Protein AF-A0AAV2I210-F1 (afdb_monomer_lite)

Radius of gyration: 15.94 Å; chains: 1; bounding box: 38×22×49 Å

pLDDT: mean 84.1, std 11.33, range [49.09, 96.19]

Sequence (77 aa):
MLWSGLLRLSVISRIWNTKKKGIQGNLKGEGRILGGVFVIGSGDSGIIMEHREHEFGDYANLTQVLAAAMKIGESKK

Secondary structure (DSSP, 8-state):
-HHHHHS-HHHHHHHHHHHHTT------S-S-S--EEEEE-SGGG-EEEEEE-SSTT----HHHHHHHHHHHHHTT-

Foldseek 3Di:
DVCVQCVDPVNVVLVVVCVVVVPDDDPPDPNPDWDKDFDQAPDPRGTQDIDTDPGPNDDDDVVVVVVSNVVRVVVVD

InterPro domains:
  IPR032801 Peroxiredoxin-like 2A/B/C [PF13911] (17-54)
  IPR032801 Peroxiredoxin-like 2A/B/C [PTHR28630] (5-71)

Organism: Lymnaea stagnalis (NCBI:txid6523)

Structure (mmCIF, N/CA/C/O backbone):
data_AF-A0AAV2I210-F1
#
_entry.id   AF-A0AAV2I210-F1
#
loop_
_atom_site.group_PDB
_atom_site.id
_atom_site.type_symbol
_atom_site.label_atom_id
_atom_site.label_alt_id
_atom_site.label_comp_id
_atom_site.label_asym_id
_atom_site.label_entity_id
_atom_site.label_seq_id
_atom_site.pdbx_PDB_ins_code
_atom_site.Cartn_x
_atom_site.Cartn_y
_atom_site.Cartn_z
_atom_site.occupancy
_atom_site.B_iso_or_equiv
_atom_site.auth_seq_id
_atom_site.auth_comp_id
_atom_site.auth_asym_id
_atom_site.auth_atom_id
_atom_site.pdbx_PDB_model_num
ATOM 1 N N . MET A 1 1 ? -6.510 1.774 -24.622 1.00 54.78 1 MET A N 1
ATOM 2 C CA . MET A 1 1 ? -6.392 1.836 -23.145 1.00 54.78 1 MET A CA 1
ATOM 3 C C . MET A 1 1 ? -5.200 1.065 -22.56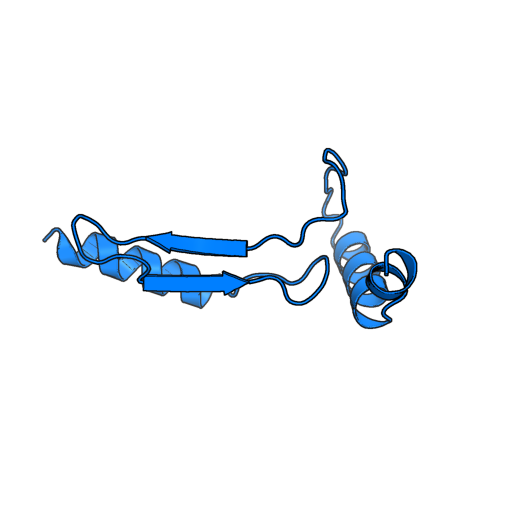5 1.00 54.78 1 MET A C 1
ATOM 5 O O . MET A 1 1 ? -4.629 1.565 -21.610 1.00 54.78 1 MET A O 1
ATOM 9 N N . LEU A 1 2 ? -4.779 -0.090 -23.112 1.00 55.09 2 LEU A N 1
ATOM 10 C CA . LEU A 1 2 ? -3.639 -0.872 -22.574 1.00 55.09 2 LEU A CA 1
ATOM 11 C C . LEU A 1 2 ? -2.283 -0.137 -22.634 1.00 55.09 2 LEU A C 1
ATOM 13 O O . LEU A 1 2 ? -1.564 -0.066 -21.644 1.00 55.09 2 LEU A O 1
ATOM 17 N N . TRP A 1 3 ? -1.954 0.466 -23.778 1.00 53.62 3 TRP A N 1
ATOM 18 C CA . TRP A 1 3 ? -0.661 1.134 -23.976 1.00 53.62 3 TRP A CA 1
ATOM 19 C C . TRP A 1 3 ? -0.538 2.454 -23.205 1.00 53.62 3 TRP A C 1
ATOM 21 O O . TRP A 1 3 ? 0.530 2.781 -22.703 1.00 53.62 3 TRP A O 1
ATOM 31 N N . SER A 1 4 ? -1.641 3.185 -23.028 1.00 61.78 4 SER A N 1
ATOM 32 C CA . SER A 1 4 ? -1.660 4.467 -22.309 1.00 61.78 4 SER A CA 1
ATOM 33 C C . SER A 1 4 ? -1.421 4.338 -20.798 1.00 61.78 4 SER A C 1
ATOM 35 O O . SER A 1 4 ? -1.063 5.325 -20.164 1.00 61.78 4 SER A O 1
ATOM 37 N N . GLY A 1 5 ? -1.632 3.151 -20.213 1.00 64.25 5 GLY A N 1
ATOM 38 C CA . GLY A 1 5 ? -1.339 2.879 -18.800 1.00 64.25 5 GLY A CA 1
ATOM 39 C C . GLY A 1 5 ? 0.135 2.550 -18.543 1.00 64.25 5 GLY A C 1
ATOM 40 O O . GLY A 1 5 ? 0.705 3.037 -17.573 1.00 64.25 5 GLY A O 1
ATOM 41 N N . LEU A 1 6 ? 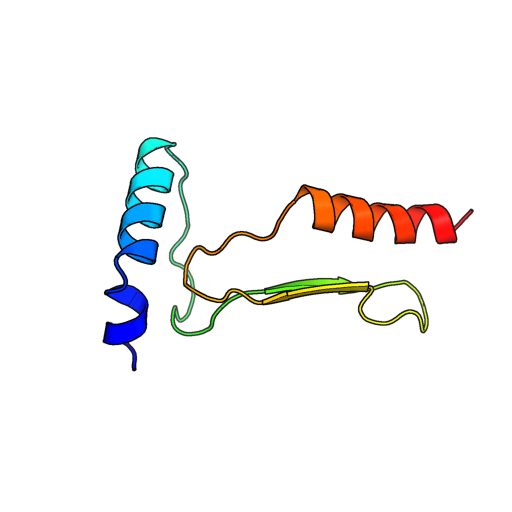0.769 1.778 -19.436 1.00 66.44 6 LEU A N 1
ATOM 42 C CA . LEU A 1 6 ? 2.179 1.377 -19.314 1.00 66.44 6 LEU A CA 1
ATOM 43 C C . LEU A 1 6 ? 3.171 2.439 -19.816 1.00 66.44 6 LEU A C 1
ATOM 45 O O . LEU A 1 6 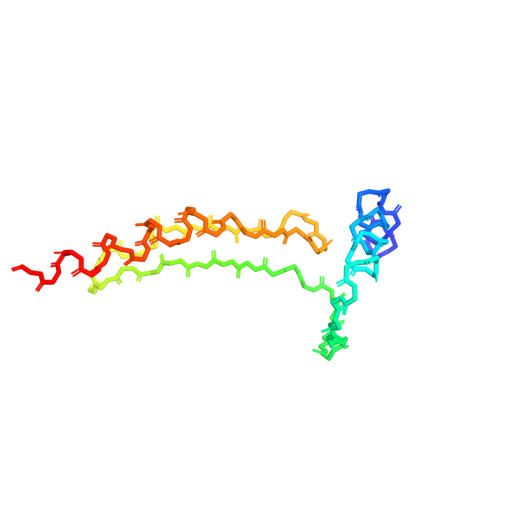? 4.280 2.524 -19.296 1.00 66.44 6 LEU A O 1
ATOM 49 N N . LEU A 1 7 ? 2.795 3.252 -20.810 1.00 71.06 7 LEU A N 1
ATOM 50 C CA . LEU A 1 7 ? 3.672 4.270 -21.414 1.00 71.06 7 LEU A CA 1
ATOM 51 C C . LEU A 1 7 ? 3.773 5.568 -20.596 1.00 71.06 7 LEU A C 1
ATOM 53 O O . LEU A 1 7 ? 4.344 6.554 -21.062 1.00 71.06 7 LEU A O 1
ATOM 57 N N . ARG A 1 8 ? 3.225 5.601 -19.379 1.00 82.44 8 ARG A N 1
ATOM 58 C CA . ARG A 1 8 ? 3.346 6.771 -18.511 1.00 82.44 8 ARG A CA 1
ATOM 59 C C . ARG A 1 8 ? 4.782 6.910 -18.017 1.00 82.44 8 ARG A C 1
ATOM 61 O O . ARG A 1 8 ? 5.369 5.962 -17.494 1.00 82.44 8 ARG A O 1
ATOM 68 N N . LEU A 1 9 ? 5.326 8.122 -18.124 1.00 84.50 9 LEU A N 1
ATOM 69 C CA . LEU A 1 9 ? 6.672 8.442 -17.636 1.00 84.50 9 LEU A CA 1
ATOM 70 C C . LEU A 1 9 ? 6.833 8.114 -16.141 1.00 84.50 9 LEU A C 1
ATOM 72 O O . LEU A 1 9 ? 7.896 7.661 -15.716 1.00 84.50 9 LEU A O 1
ATOM 76 N N . SER A 1 10 ? 5.764 8.285 -15.358 1.00 84.06 10 SER A N 1
ATOM 77 C CA . SER A 1 10 ? 5.708 7.928 -13.938 1.00 84.06 10 SER A CA 1
ATOM 78 C C . SER A 1 10 ? 5.946 6.433 -13.700 1.00 84.06 10 SER A C 1
ATOM 80 O O . SER A 1 10 ? 6.789 6.073 -12.878 1.00 84.06 10 SER A O 1
ATOM 82 N N . VAL A 1 11 ? 5.275 5.559 -14.453 1.00 84.75 11 VAL A N 1
ATOM 83 C CA . VAL A 1 11 ? 5.404 4.095 -14.352 1.00 84.75 11 VAL A CA 1
ATOM 84 C C . VAL A 1 11 ? 6.814 3.647 -14.738 1.00 84.75 11 VAL A C 1
ATOM 86 O O . VAL A 1 11 ? 7.441 2.874 -14.013 1.00 84.75 11 VAL A O 1
ATOM 89 N N . ILE A 1 12 ? 7.364 4.189 -15.829 1.00 86.81 12 ILE A N 1
ATOM 90 C CA . ILE A 1 12 ? 8.737 3.889 -16.271 1.00 86.81 12 ILE A CA 1
ATOM 91 C C . ILE A 1 12 ? 9.755 4.286 -15.190 1.00 86.81 12 ILE A C 1
ATOM 93 O O . ILE A 1 12 ? 10.637 3.495 -14.842 1.00 86.81 12 ILE A O 1
ATOM 97 N N . SER A 1 13 ? 9.611 5.484 -14.615 1.00 87.69 13 SER A N 1
ATOM 98 C CA . SER A 1 13 ? 10.477 5.973 -13.536 1.00 87.69 13 SER A CA 1
ATOM 99 C C . SER A 1 13 ? 10.401 5.085 -12.287 1.00 87.69 13 SER A C 1
ATOM 101 O O . SER A 1 13 ? 11.434 4.713 -11.719 1.00 87.69 13 SER A O 1
ATOM 103 N N . ARG A 1 14 ? 9.193 4.656 -11.895 1.00 86.38 14 ARG A N 1
ATOM 104 C CA . ARG A 1 14 ? 8.972 3.741 -10.762 1.00 86.38 14 ARG A CA 1
ATOM 105 C C . ARG A 1 14 ? 9.638 2.386 -10.990 1.00 86.38 14 ARG A C 1
ATOM 107 O O . ARG A 1 14 ? 10.366 1.924 -10.114 1.00 86.38 14 ARG A O 1
ATOM 114 N N . ILE A 1 15 ? 9.477 1.790 -12.173 1.00 86.00 15 ILE A N 1
ATOM 115 C CA . ILE A 1 15 ? 10.140 0.528 -12.536 1.00 86.00 15 ILE A CA 1
ATOM 116 C C . ILE A 1 15 ? 11.662 0.679 -12.444 1.00 86.00 15 ILE A C 1
ATOM 118 O O . ILE A 1 15 ? 12.333 -0.189 -11.885 1.00 86.00 15 ILE A O 1
ATOM 122 N N . TRP A 1 16 ? 12.223 1.776 -12.959 1.00 89.06 16 TRP A N 1
ATOM 123 C CA . TRP A 1 16 ? 13.665 2.005 -12.902 1.00 89.06 16 TRP A CA 1
ATOM 124 C C . TRP A 1 16 ? 14.171 2.160 -11.464 1.00 89.06 16 TRP A C 1
ATOM 126 O O . TRP A 1 16 ? 15.192 1.572 -11.105 1.00 89.06 16 TRP A O 1
ATOM 136 N N . ASN A 1 17 ? 13.438 2.887 -10.619 1.00 88.50 17 ASN A N 1
ATOM 137 C CA . ASN A 1 17 ? 13.775 3.060 -9.208 1.00 88.50 17 ASN A CA 1
ATOM 138 C C . ASN A 1 17 ? 13.707 1.732 -8.432 1.00 88.50 17 ASN A C 1
ATOM 140 O O . ASN A 1 17 ? 14.623 1.404 -7.683 1.00 88.50 17 ASN A O 1
ATOM 144 N N . THR A 1 18 ? 12.663 0.928 -8.648 1.00 87.62 18 THR A N 1
ATOM 145 C CA . THR A 1 18 ? 12.516 -0.399 -8.028 1.00 87.62 18 THR A CA 1
ATOM 146 C C . THR A 1 18 ? 13.630 -1.352 -8.470 1.00 87.62 18 THR A C 1
ATOM 148 O O . THR A 1 18 ? 14.213 -2.038 -7.631 1.00 87.62 18 THR A O 1
ATOM 151 N N . LYS A 1 19 ? 14.009 -1.329 -9.757 1.00 86.81 19 LYS A N 1
ATOM 152 C CA . LYS A 1 19 ? 15.156 -2.091 -10.279 1.00 86.81 19 LYS A CA 1
ATOM 153 C C . LYS A 1 19 ? 16.477 -1.664 -9.636 1.00 86.81 19 LYS A C 1
ATOM 155 O O . LYS A 1 19 ? 17.253 -2.527 -9.243 1.00 86.81 19 LYS A O 1
ATOM 160 N N . LYS A 1 20 ? 16.720 -0.356 -9.470 1.00 91.12 20 LYS A N 1
ATOM 161 C CA . LYS A 1 20 ? 17.908 0.163 -8.760 1.00 91.12 20 LYS A CA 1
ATOM 162 C C . LYS A 1 20 ? 17.978 -0.307 -7.306 1.00 91.12 20 LYS A C 1
ATOM 164 O O . LYS A 1 20 ? 19.068 -0.522 -6.796 1.00 91.12 20 LYS A O 1
ATOM 169 N N . LYS A 1 21 ? 16.827 -0.485 -6.653 1.00 88.69 21 LYS A N 1
ATOM 170 C CA . LYS A 1 21 ? 16.728 -1.002 -5.279 1.00 88.69 21 LYS A CA 1
ATOM 171 C C . LYS A 1 21 ? 16.858 -2.528 -5.181 1.00 88.69 21 LYS A C 1
ATOM 173 O O . LYS A 1 21 ? 16.784 -3.055 -4.078 1.00 88.69 21 LYS A O 1
ATOM 178 N N . GLY A 1 22 ? 17.019 -3.241 -6.301 1.00 89.69 22 GLY A N 1
ATOM 179 C CA . GLY A 1 22 ? 17.151 -4.702 -6.316 1.00 89.69 22 GLY A CA 1
ATOM 180 C C . GLY A 1 22 ? 15.883 -5.452 -5.901 1.00 89.69 22 GLY A C 1
ATOM 181 O O . GLY A 1 22 ? 15.949 -6.631 -5.567 1.00 89.69 22 GLY A O 1
ATOM 182 N N . ILE A 1 23 ? 14.725 -4.787 -5.904 1.00 85.06 23 ILE A N 1
AT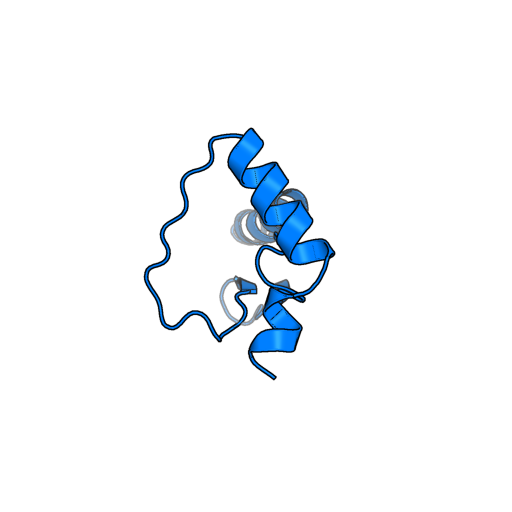OM 183 C CA . ILE A 1 23 ? 13.462 -5.398 -5.488 1.00 85.06 23 ILE A CA 1
ATOM 184 C C . ILE A 1 23 ? 12.975 -6.318 -6.610 1.00 85.06 23 ILE A C 1
ATOM 186 O O . ILE A 1 23 ? 12.709 -5.869 -7.728 1.00 85.06 23 ILE A O 1
ATOM 190 N N . GLN A 1 24 ? 12.840 -7.606 -6.300 1.00 80.69 24 GLN A N 1
ATOM 191 C CA . GLN A 1 24 ? 12.330 -8.609 -7.226 1.00 80.69 24 GLN A CA 1
ATOM 192 C C . GLN A 1 24 ? 10.809 -8.730 -7.070 1.00 80.69 24 GLN A C 1
ATOM 194 O O . GLN A 1 24 ? 10.309 -9.190 -6.046 1.00 80.69 24 GLN A O 1
ATOM 199 N N . GLY A 1 25 ? 10.069 -8.281 -8.082 1.00 76.56 25 GLY A N 1
ATOM 200 C CA . GLY A 1 25 ? 8.634 -8.537 -8.194 1.00 76.56 25 GLY A CA 1
ATOM 201 C C . GLY A 1 25 ? 8.355 -9.846 -8.933 1.00 76.56 25 GLY A C 1
ATOM 202 O O . GLY A 1 25 ? 9.227 -10.378 -9.621 1.00 76.56 25 GLY A O 1
ATOM 203 N N . ASN A 1 26 ? 7.120 -10.337 -8.849 1.00 78.81 26 ASN A N 1
ATOM 204 C CA . ASN A 1 26 ? 6.617 -11.372 -9.749 1.00 78.81 26 ASN A CA 1
ATOM 205 C C . ASN A 1 26 ? 5.594 -10.744 -10.710 1.00 78.81 26 ASN A C 1
ATOM 207 O O . ASN A 1 26 ? 4.824 -9.873 -10.323 1.00 78.81 26 ASN A O 1
ATOM 211 N N . LEU A 1 27 ? 5.616 -11.154 -11.978 1.00 78.31 27 LEU A N 1
ATOM 212 C CA . LEU A 1 27 ? 4.655 -10.707 -12.997 1.00 78.31 27 LEU A CA 1
ATOM 213 C C . LEU A 1 27 ? 3.520 -11.729 -13.158 1.00 78.31 27 LEU A C 1
ATOM 215 O O . LEU A 1 27 ? 3.039 -11.974 -14.261 1.00 78.31 27 LEU A O 1
ATOM 219 N N . LYS A 1 28 ? 3.142 -12.399 -12.065 1.00 80.06 28 LYS A N 1
ATOM 220 C CA . LYS A 1 28 ? 2.153 -13.476 -12.089 1.00 80.06 28 LYS A CA 1
ATOM 221 C C . LYS A 1 28 ? 0.758 -12.881 -11.879 1.00 80.06 28 LYS A C 1
ATOM 223 O O . LYS A 1 28 ? 0.408 -12.514 -10.766 1.00 80.06 28 LYS A O 1
ATOM 228 N N . GLY A 1 29 ? -0.033 -12.794 -12.945 1.00 77.31 29 GLY A N 1
ATOM 229 C CA . GLY A 1 29 ? -1.389 -12.231 -12.926 1.00 77.31 29 GLY A CA 1
ATOM 230 C C . GLY A 1 29 ? -1.832 -11.791 -14.322 1.00 77.31 29 GLY A C 1
ATOM 231 O O . GLY A 1 29 ? -1.073 -11.946 -15.277 1.00 77.31 29 GLY A O 1
ATOM 232 N N . GLU A 1 30 ? -3.047 -11.246 -14.464 1.00 81.94 30 GLU A N 1
ATOM 233 C CA . GLU A 1 30 ? -3.538 -10.788 -15.778 1.00 81.94 30 GLU A CA 1
ATOM 234 C C . GLU A 1 30 ? -2.967 -9.421 -16.206 1.00 81.94 30 GLU A C 1
ATOM 236 O O . GLU A 1 30 ? -2.886 -9.143 -17.403 1.00 81.94 30 GLU A O 1
ATOM 241 N N . GLY A 1 31 ? -2.489 -8.611 -15.251 1.00 76.06 31 GLY A N 1
ATOM 242 C CA . GLY A 1 31 ? -1.658 -7.424 -15.503 1.00 76.06 31 GLY A CA 1
ATOM 243 C C . GLY A 1 31 ? -2.393 -6.207 -16.077 1.00 76.06 31 GLY A C 1
ATOM 244 O O . GLY A 1 31 ? -1.762 -5.336 -16.676 1.00 76.06 31 GLY A O 1
ATOM 245 N N . ARG A 1 32 ? -3.719 -6.151 -15.944 1.00 78.50 32 ARG A N 1
ATOM 246 C CA . ARG A 1 32 ? -4.608 -5.098 -16.464 1.00 78.50 32 ARG A CA 1
ATOM 247 C C . ARG A 1 32 ? -5.396 -4.390 -15.362 1.00 78.50 32 ARG A C 1
ATOM 249 O O . ARG A 1 32 ? -5.784 -3.242 -15.561 1.00 78.50 32 ARG A O 1
ATOM 256 N N . ILE A 1 33 ? -5.639 -5.052 -14.239 1.00 83.12 33 ILE A N 1
ATOM 257 C CA . ILE A 1 33 ? -6.349 -4.529 -13.077 1.00 83.12 33 ILE A CA 1
ATOM 258 C C . ILE A 1 33 ? -5.360 -3.772 -12.185 1.00 83.12 33 ILE A C 1
ATOM 260 O O . ILE A 1 33 ? -4.262 -4.253 -11.905 1.00 83.12 33 ILE A O 1
ATOM 264 N N . LEU A 1 34 ? -5.759 -2.573 -11.758 1.00 86.94 34 LEU A N 1
ATOM 265 C CA . LEU A 1 34 ? -5.044 -1.790 -10.753 1.00 86.94 34 LEU A CA 1
ATOM 266 C C . LEU A 1 34 ? -5.344 -2.346 -9.362 1.00 86.94 34 LEU A C 1
ATOM 268 O O . LEU A 1 34 ? -6.480 -2.724 -9.066 1.00 86.94 34 LEU A O 1
ATOM 272 N N . GLY A 1 35 ? -4.317 -2.399 -8.523 1.00 88.19 35 GLY A N 1
ATOM 273 C CA . GLY A 1 35 ? -4.438 -2.873 -7.158 1.00 88.19 35 GLY A CA 1
ATOM 274 C C . GLY A 1 35 ? -5.089 -1.855 -6.225 1.00 88.19 35 GLY A C 1
ATOM 275 O O . GLY A 1 35 ? -5.478 -0.740 -6.587 1.00 88.19 35 GLY A O 1
ATOM 276 N N . GLY A 1 36 ? -5.190 -2.254 -4.967 1.00 92.44 36 GLY A N 1
ATOM 277 C CA . GLY A 1 36 ? -5.597 -1.375 -3.889 1.00 92.44 36 GLY A CA 1
ATOM 278 C C . GLY A 1 36 ? -5.356 -2.026 -2.538 1.00 92.44 36 GLY A C 1
ATOM 279 O O . GLY A 1 36 ? -5.282 -3.249 -2.421 1.00 92.44 36 GLY A O 1
ATOM 280 N N . VAL A 1 37 ? -5.228 -1.196 -1.511 1.00 95.00 37 VAL A N 1
ATOM 281 C CA . VAL A 1 37 ? -5.091 -1.613 -0.118 1.00 95.00 37 VAL A CA 1
ATOM 282 C C . VAL A 1 37 ? -6.284 -1.077 0.651 1.00 95.00 37 VA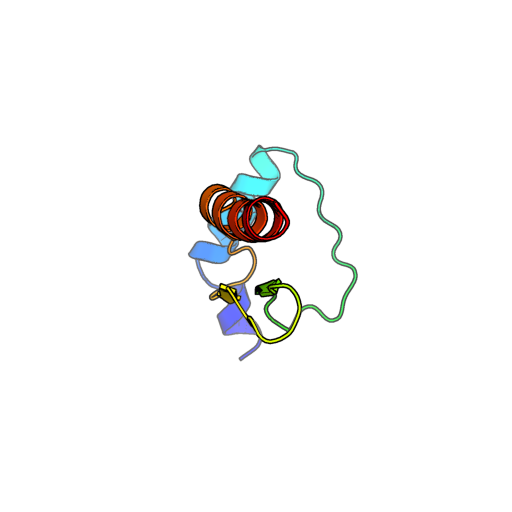L A C 1
ATOM 284 O O . VAL A 1 37 ? -6.564 0.117 0.617 1.00 95.00 37 VAL A O 1
ATOM 287 N N . PHE A 1 38 ? -6.974 -1.962 1.360 1.00 94.94 38 PHE A N 1
ATOM 288 C CA . PHE A 1 38 ? -8.099 -1.608 2.213 1.00 94.94 38 PHE A CA 1
ATOM 289 C C . PHE A 1 38 ? -7.814 -2.079 3.634 1.00 94.94 38 PHE A C 1
ATOM 291 O O . PHE A 1 38 ? -7.375 -3.211 3.840 1.00 94.94 38 PHE A O 1
ATOM 298 N N . VAL A 1 39 ? -8.079 -1.219 4.612 1.00 95.00 39 VAL A N 1
ATOM 299 C CA . VAL A 1 39 ? -8.079 -1.577 6.032 1.00 95.00 39 VAL A CA 1
ATOM 300 C C . VAL A 1 39 ? -9.523 -1.566 6.503 1.00 95.00 39 VAL A C 1
ATOM 302 O O . VAL A 1 39 ? -10.198 -0.537 6.441 1.00 95.00 39 VAL A O 1
ATOM 305 N N . ILE A 1 40 ? -9.994 -2.725 6.954 1.00 93.75 40 ILE A N 1
ATOM 306 C CA . ILE A 1 40 ? -11.385 -2.959 7.342 1.00 93.75 40 ILE A CA 1
ATOM 307 C C . ILE A 1 40 ? -11.433 -3.161 8.854 1.00 93.75 40 ILE A C 1
ATOM 309 O O . ILE A 1 40 ? -10.671 -3.958 9.403 1.00 93.75 40 ILE A O 1
ATOM 313 N N . GLY A 1 41 ? -12.304 -2.409 9.520 1.00 90.94 41 GLY A N 1
ATOM 314 C CA . GLY A 1 41 ? -12.524 -2.495 10.957 1.00 90.94 41 GLY A CA 1
ATOM 315 C C . GLY A 1 41 ? -13.313 -3.729 11.381 1.00 90.94 41 GLY A C 1
ATOM 316 O O . GLY A 1 41 ? -13.915 -4.420 10.564 1.00 90.94 41 GLY A O 1
ATOM 317 N N . SER A 1 42 ? -13.315 -4.011 12.683 1.00 88.31 42 SER A N 1
ATOM 318 C CA . SER A 1 42 ? -14.114 -5.099 13.252 1.00 88.31 42 SER A CA 1
ATOM 319 C C . SER A 1 42 ? -15.601 -4.745 13.335 1.00 88.31 42 SER A C 1
ATOM 321 O O . SER A 1 42 ? -15.943 -3.607 13.644 1.00 88.31 42 SER A O 1
ATOM 323 N N . GLY A 1 43 ? -16.477 -5.738 13.158 1.00 85.88 43 GLY A N 1
ATOM 324 C CA . GLY A 1 43 ? -17.928 -5.549 13.260 1.00 85.88 43 GLY A CA 1
ATOM 325 C C . GLY A 1 43 ? -18.453 -4.612 12.172 1.00 85.88 43 GLY A C 1
ATOM 326 O O . GLY A 1 43 ? -18.099 -4.762 11.005 1.00 85.88 43 GLY A O 1
ATOM 327 N N . ASP A 1 44 ? -19.246 -3.620 12.573 1.00 83.38 44 ASP A N 1
ATOM 328 C CA . ASP A 1 44 ? -19.914 -2.684 11.659 1.00 83.38 44 ASP A CA 1
ATOM 329 C C . ASP A 1 44 ? -19.065 -1.447 11.305 1.00 83.38 44 ASP A C 1
ATOM 331 O O . ASP A 1 44 ? -19.547 -0.520 10.658 1.00 83.38 44 ASP A O 1
ATOM 335 N N . SER A 1 45 ? -17.788 -1.403 11.708 1.00 85.69 45 SER A N 1
ATOM 336 C CA . SER A 1 45 ? -16.904 -0.253 11.444 1.00 85.69 45 SER A CA 1
ATOM 337 C C . SER A 1 45 ? -16.596 -0.025 9.959 1.00 85.69 45 SER A C 1
ATOM 339 O O . SER A 1 45 ? -16.174 1.068 9.586 1.00 85.69 45 SER A O 1
ATOM 341 N N . GLY A 1 46 ? -16.785 -1.036 9.107 1.00 91.06 46 GLY A N 1
ATOM 342 C CA . GLY A 1 46 ? -16.591 -0.912 7.663 1.00 91.06 46 GLY A CA 1
ATOM 343 C C . GLY A 1 46 ? -15.144 -0.601 7.257 1.00 91.06 46 GLY A C 1
ATOM 344 O O . GLY A 1 46 ? -14.188 -1.067 7.879 1.00 91.06 46 GLY A O 1
ATOM 345 N N . ILE A 1 47 ? -14.974 0.156 6.170 1.00 93.94 47 ILE A N 1
ATOM 346 C CA . ILE A 1 47 ? -13.659 0.505 5.613 1.00 93.94 47 ILE A CA 1
ATOM 347 C C . ILE A 1 47 ? -13.110 1.732 6.346 1.00 93.94 47 ILE A C 1
ATOM 349 O O . ILE A 1 47 ? -13.636 2.833 6.217 1.00 93.94 47 ILE A O 1
ATOM 353 N N . ILE A 1 48 ? -12.018 1.544 7.084 1.00 93.31 48 ILE A N 1
ATOM 354 C CA . ILE A 1 48 ? -11.334 2.603 7.842 1.00 93.31 48 ILE A CA 1
ATOM 355 C C . ILE A 1 48 ? -10.305 3.321 6.963 1.00 93.31 48 ILE A C 1
ATOM 357 O O . ILE A 1 48 ? -9.996 4.493 7.175 1.00 93.31 48 ILE A O 1
ATOM 361 N N . MET A 1 49 ? -9.756 2.617 5.975 1.00 95.00 49 MET A N 1
ATOM 362 C CA . MET A 1 49 ? -8.804 3.170 5.025 1.00 95.00 49 MET A CA 1
ATOM 363 C C . MET A 1 49 ? -8.970 2.489 3.675 1.00 95.00 49 MET A C 1
ATOM 365 O O . MET A 1 49 ? -9.043 1.263 3.602 1.00 95.00 49 MET A O 1
ATOM 369 N N . GLU A 1 50 ? -8.950 3.284 2.613 1.00 95.19 50 GLU A N 1
ATOM 370 C CA . GLU A 1 50 ? -8.757 2.796 1.256 1.00 95.19 50 GLU A CA 1
ATOM 371 C C . GLU A 1 50 ? -7.584 3.520 0.596 1.00 95.19 50 GLU A C 1
ATOM 373 O O . GLU A 1 50 ? -7.402 4.729 0.728 1.00 95.19 50 GLU A O 1
ATOM 378 N N . HIS A 1 51 ? -6.788 2.763 -0.140 1.00 95.56 51 HIS A N 1
ATOM 379 C CA . HIS A 1 51 ? -5.818 3.263 -1.091 1.00 95.56 51 HIS A CA 1
ATOM 380 C C . HIS A 1 51 ? -6.073 2.538 -2.404 1.00 95.56 51 HIS A C 1
ATOM 382 O O . HIS A 1 51 ? -5.872 1.331 -2.500 1.00 95.56 51 HIS A O 1
ATOM 388 N N . ARG A 1 52 ? -6.539 3.272 -3.409 1.00 93.25 52 ARG A N 1
ATOM 389 C CA . ARG A 1 52 ? -6.731 2.753 -4.763 1.00 93.25 52 ARG A CA 1
ATOM 390 C C . ARG A 1 52 ? -5.512 3.143 -5.578 1.00 93.25 52 ARG A C 1
ATOM 392 O O . ARG A 1 52 ? -5.173 4.326 -5.605 1.00 93.25 52 ARG A O 1
ATOM 399 N N . GLU A 1 53 ? -4.870 2.178 -6.228 1.00 90.88 53 GLU A N 1
ATOM 400 C CA . GLU A 1 53 ? -3.738 2.490 -7.096 1.00 90.88 53 GLU A CA 1
ATOM 401 C C . GLU A 1 53 ? -4.217 3.389 -8.238 1.00 90.88 53 GLU A C 1
ATOM 403 O O . GLU A 1 53 ? -5.129 3.037 -8.988 1.00 90.88 53 GLU A O 1
ATOM 408 N N . HIS A 1 54 ? -3.614 4.571 -8.370 1.00 86.06 54 HIS A N 1
ATOM 409 C CA . HIS A 1 54 ? -3.919 5.466 -9.486 1.00 86.06 54 HIS A CA 1
ATOM 410 C C . HIS A 1 54 ? -3.215 5.017 -10.774 1.00 86.06 54 HIS A C 1
ATOM 412 O O . HIS A 1 54 ? -3.729 5.185 -11.881 1.00 86.06 54 HIS A O 1
ATOM 418 N N . GLU A 1 55 ? -2.023 4.440 -10.622 1.00 86.19 55 GLU A N 1
ATOM 419 C CA . GLU A 1 55 ? -1.160 3.968 -11.699 1.00 86.19 55 GLU A CA 1
ATOM 420 C C . GLU A 1 55 ? -0.421 2.703 -11.260 1.00 86.19 55 GLU A C 1
ATOM 422 O O . GLU A 1 55 ? -0.224 2.464 -10.070 1.00 86.19 55 GLU A O 1
ATOM 427 N N . PHE A 1 56 ? 0.053 1.912 -12.223 1.00 83.44 56 PHE A N 1
ATOM 428 C CA . PHE A 1 56 ? 0.827 0.711 -11.920 1.00 83.44 56 PHE A CA 1
ATOM 429 C C . PHE A 1 56 ? 2.103 1.039 -11.137 1.00 83.44 56 PHE A C 1
ATOM 431 O O . PHE A 1 56 ? 2.919 1.871 -11.548 1.00 83.44 56 PHE A O 1
ATOM 438 N N . GLY A 1 57 ? 2.289 0.342 -10.017 1.00 81.69 57 GLY A N 1
ATOM 439 C CA . GLY A 1 57 ? 3.401 0.590 -9.103 1.00 81.69 57 GLY A CA 1
ATOM 440 C C . GLY A 1 57 ? 3.202 1.824 -8.224 1.00 81.69 57 GLY A C 1
ATOM 441 O O . GLY A 1 57 ? 4.180 2.316 -7.647 1.00 81.69 57 GLY A O 1
ATOM 442 N N . ASP A 1 58 ? 1.978 2.354 -8.136 1.00 88.31 58 ASP A N 1
ATOM 443 C CA . ASP A 1 58 ? 1.610 3.244 -7.045 1.00 88.31 58 ASP A CA 1
ATOM 444 C C . ASP A 1 58 ? 1.615 2.490 -5.715 1.00 88.31 58 ASP A C 1
ATOM 446 O O . ASP A 1 58 ? 1.124 1.372 -5.627 1.00 88.31 58 ASP A O 1
ATOM 450 N N . TYR A 1 59 ? 2.254 3.067 -4.698 1.00 88.38 59 TYR A N 1
ATOM 451 C CA . TYR A 1 59 ? 2.449 2.384 -3.421 1.00 88.38 59 TYR A CA 1
ATOM 452 C C . TYR A 1 59 ? 1.565 3.034 -2.367 1.00 88.38 59 TYR A C 1
ATOM 454 O O . TYR A 1 59 ? 1.613 4.251 -2.178 1.00 88.38 59 TYR A O 1
ATOM 462 N N . ALA A 1 60 ? 0.838 2.210 -1.614 1.00 92.69 60 ALA A N 1
ATOM 463 C CA . ALA A 1 60 ? 0.110 2.673 -0.444 1.00 92.69 60 ALA A CA 1
ATOM 464 C C . ALA A 1 60 ? 1.065 3.298 0.584 1.00 92.69 60 ALA A C 1
ATOM 466 O O . ALA A 1 60 ? 2.179 2.817 0.814 1.00 92.69 60 ALA A O 1
ATOM 467 N N . ASN A 1 61 ? 0.610 4.358 1.254 1.00 94.00 61 ASN A N 1
ATOM 468 C CA . ASN A 1 61 ? 1.371 4.959 2.341 1.00 94.00 61 ASN A CA 1
ATOM 469 C C . ASN A 1 61 ? 1.351 4.032 3.566 1.00 94.00 61 ASN A C 1
ATOM 471 O O . ASN A 1 61 ? 0.359 3.970 4.293 1.00 94.00 61 ASN A O 1
ATOM 475 N N . LEU A 1 62 ? 2.468 3.345 3.814 1.00 94.38 62 LEU A N 1
ATOM 476 C CA . LEU A 1 62 ? 2.588 2.371 4.901 1.00 94.38 62 LEU A CA 1
ATOM 477 C C . LEU A 1 62 ? 2.360 2.976 6.290 1.00 94.38 62 LEU A C 1
ATOM 479 O O . LEU A 1 62 ? 1.815 2.298 7.154 1.00 94.38 62 LEU A O 1
ATOM 483 N N . THR A 1 63 ? 2.716 4.244 6.514 1.00 96.19 63 THR A N 1
ATOM 484 C CA . THR A 1 63 ? 2.448 4.929 7.788 1.00 96.19 63 THR A CA 1
ATOM 485 C C . THR A 1 63 ? 0.950 5.093 8.014 1.00 96.19 63 THR A C 1
ATOM 487 O O . THR A 1 63 ? 0.469 4.865 9.121 1.00 96.19 63 THR A O 1
ATOM 490 N N . GLN A 1 64 ? 0.196 5.436 6.967 1.00 95.06 64 GLN A N 1
ATOM 491 C CA . GLN A 1 64 ? -1.260 5.528 7.063 1.00 95.06 64 GLN A CA 1
ATOM 492 C C . GLN A 1 64 ? -1.902 4.143 7.227 1.00 95.06 64 GLN A C 1
ATOM 494 O O . GLN A 1 64 ? -2.829 4.008 8.022 1.00 95.06 64 GLN A O 1
ATOM 499 N N . VAL A 1 65 ? -1.392 3.115 6.532 1.00 95.62 65 VAL A N 1
ATOM 500 C CA . VAL A 1 65 ? -1.864 1.726 6.697 1.00 95.62 65 VAL A CA 1
ATOM 501 C C . VAL A 1 65 ? -1.656 1.275 8.140 1.00 95.62 65 VAL A C 1
ATOM 503 O O . VAL A 1 65 ? -2.582 0.771 8.770 1.00 95.62 65 VAL A O 1
ATOM 506 N N . LEU A 1 66 ? -0.459 1.501 8.687 1.00 95.06 66 LEU A N 1
ATOM 507 C CA . LEU A 1 66 ? -0.120 1.139 10.058 1.00 95.06 66 LEU A CA 1
ATOM 508 C C . LEU A 1 66 ? -1.000 1.882 11.067 1.00 95.06 66 LEU A C 1
ATOM 510 O O . LEU A 1 66 ? -1.537 1.257 11.976 1.00 95.06 66 LEU A O 1
ATOM 514 N N . ALA A 1 67 ? -1.195 3.189 10.888 1.00 94.69 67 ALA A N 1
ATOM 515 C CA . ALA A 1 67 ? -2.056 3.983 11.758 1.00 94.69 67 ALA A CA 1
ATOM 516 C C . ALA A 1 67 ? -3.514 3.495 11.727 1.00 94.69 67 ALA A C 1
ATOM 518 O O . ALA A 1 67 ? -4.153 3.386 12.772 1.00 94.69 67 ALA A O 1
ATOM 519 N N . ALA A 1 68 ? -4.042 3.159 10.546 1.00 93.44 68 ALA A N 1
ATOM 520 C CA . ALA A 1 68 ? -5.380 2.591 10.411 1.00 93.44 68 ALA A CA 1
ATOM 521 C C . ALA A 1 68 ? -5.485 1.206 11.072 1.00 93.44 68 ALA A C 1
ATOM 523 O O . ALA A 1 68 ? -6.465 0.928 11.760 1.00 93.44 68 ALA A O 1
ATOM 524 N N . ALA A 1 69 ? -4.460 0.361 10.924 1.00 92.94 69 ALA A N 1
ATOM 525 C CA . ALA A 1 69 ? -4.406 -0.953 11.559 1.00 92.94 69 ALA A CA 1
ATOM 526 C C . ALA A 1 69 ? -4.327 -0.859 13.095 1.00 92.94 69 ALA A C 1
ATOM 528 O O . ALA A 1 69 ? -5.001 -1.614 13.795 1.00 92.94 69 ALA A O 1
ATOM 529 N N . MET A 1 70 ? -3.558 0.094 13.631 1.00 92.69 70 MET A N 1
ATOM 530 C CA . MET A 1 70 ? -3.443 0.326 15.076 1.00 92.69 70 MET A CA 1
ATOM 531 C C . MET A 1 70 ? -4.778 0.731 15.706 1.00 92.69 70 MET A C 1
ATOM 533 O O . MET A 1 70 ? -5.133 0.186 16.749 1.00 92.69 70 MET A O 1
ATOM 537 N N . LYS A 1 71 ? -5.569 1.585 15.039 1.00 87.88 71 LYS A N 1
ATOM 538 C CA . LYS A 1 71 ? -6.914 1.968 15.511 1.00 87.88 71 LYS A CA 1
ATOM 539 C C . LYS A 1 71 ? -7.835 0.763 15.736 1.00 87.88 71 LYS A C 1
ATOM 541 O O . LYS A 1 71 ? -8.651 0.780 16.652 1.00 87.88 71 LYS A O 1
ATOM 546 N N . ILE A 1 72 ? -7.694 -0.297 14.935 1.00 87.19 72 ILE A N 1
ATOM 547 C CA . ILE A 1 72 ? -8.465 -1.538 15.114 1.00 87.19 72 ILE A CA 1
ATOM 548 C C . ILE A 1 72 ? -8.016 -2.284 16.374 1.00 87.19 72 ILE A C 1
ATOM 550 O O . ILE A 1 72 ? -8.844 -2.816 17.109 1.00 87.19 72 ILE A O 1
ATOM 554 N N . GLY A 1 73 ? -6.705 -2.342 16.619 1.00 76.00 73 GLY A N 1
ATOM 555 C CA . GLY A 1 73 ? -6.140 -3.006 17.794 1.00 76.00 73 GLY A CA 1
ATOM 556 C C . GLY A 1 73 ? -6.497 -2.303 19.105 1.00 76.00 73 GLY A C 1
ATOM 557 O O . GLY A 1 73 ? -6.786 -2.970 20.094 1.00 76.00 73 GLY A O 1
ATOM 558 N N . GLU A 1 74 ? -6.525 -0.970 19.104 1.00 73.81 74 GLU A N 1
ATOM 559 C CA . GLU A 1 74 ? -6.894 -0.158 20.270 1.00 73.81 74 GLU A CA 1
ATOM 560 C C . GLU A 1 74 ? -8.387 -0.253 20.605 1.00 73.81 74 GLU A C 1
ATOM 562 O O . GLU A 1 74 ? -8.731 -0.324 21.778 1.00 73.81 74 GLU A O 1
ATOM 567 N N . SER A 1 75 ? -9.266 -0.358 19.602 1.00 58.50 75 SER A N 1
ATOM 568 C CA . SER A 1 75 ? -10.717 -0.527 19.801 1.00 58.50 75 SER A CA 1
ATOM 569 C C . SER A 1 75 ? -11.116 -1.844 20.488 1.00 58.50 75 SER A C 1
ATOM 571 O O . SER A 1 75 ? -12.280 -2.002 20.851 1.00 58.50 75 SER A O 1
ATOM 573 N N . LYS A 1 76 ? -10.199 -2.813 20.618 1.00 56.56 76 LYS A N 1
ATOM 574 C CA . LYS A 1 76 ? -10.443 -4.093 21.305 1.00 56.56 76 LYS A CA 1
ATOM 575 C C . LYS A 1 76 ? -10.058 -4.087 2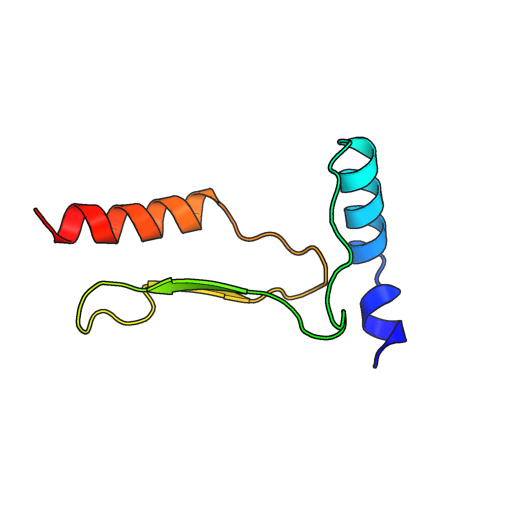2.793 1.00 56.56 76 LYS A C 1
ATOM 577 O O . LYS A 1 76 ? -10.267 -5.111 23.443 1.00 56.56 76 LYS A O 1
ATOM 582 N N . LYS A 1 77 ? -9.457 -3.007 23.304 1.00 49.09 77 LYS A N 1
ATOM 583 C CA . LYS A 1 77 ? -9.183 -2.814 24.739 1.00 49.09 77 LYS A CA 1
ATOM 584 C C . LYS A 1 77 ? -10.362 -2.149 25.431 1.00 49.09 77 LYS A C 1
ATOM 586 O O . LYS A 1 77 ? -10.580 -2.512 26.605 1.00 49.09 77 LYS A O 1
#